Protein 7KIH (pdb70)

B-factor: mean 45.92, std 17.2, range [24.4, 145.59]

Foldseek 3Di:
DFFDKWKFLLADFVVPHDDDPVSRVVGTADPVNCVVPVCVLVRNSMWMQGRNDIFRSQLCVVQVVCCVVVVYGDDPVVSVVSCVVPTD

Organism: Mus musculus (NCBI:txid10090)

InterPro domains:
  IPR007651 Lipin, N-terminal [PF04571] (1-107)
  IPR013209 Lipin/Ned1/Smp2 (LNS2) [PF08235] (660-885)
  IPR026058 LIPIN family [PTHR12181] (1-914)
  IPR031315 LNS2/PITP [SM00775] (708-864)
  IPR031703 Lipin, middle domain [PF16876] (498-591)
  IPR036412 HAD-like superfamily [SSF56784] (700-848)

Secondary structure (DSSP, 8-state):
-PPPEEEES---TTTT----HHHHHHTBPPHHHHHH-GGGGG-TT-EEEETTEEE-HHHHHHHHHHHHHHSSPPPHHHHHHHHHHH--

Nearest PDB structures (foldseek):
  7kih-assembly1_A  TM=1.011E+00  e=3.447E-19  Mus musculus
  7kiq-assembly3_E  TM=9.642E-01  e=9.552E-12  Mus musculus
  7kiq-assembly4_G  TM=9.713E-01  e=1.535E-11  Mus musculus
  7kiq-assembly5_I  TM=9.596E-01  e=5.948E-11  Mus musculus
  7kiq-assembly2_C  TM=9.221E-01  e=5.195E-11  Mus musculus

GO terms:
  GO:0005634 nucleus (C, IDA)
  GO:0005737 cytoplasm (C, IDA)
  GO:0005783 endoplasmic reticulum (C, IDA)
  GO:0031965 nuclear membrane (C, EXP)
  GO:0005634 nucleus (C, EXP)
  GO:0005737 cytoplasm (C, EXP)
  GO:0005741 mitochondrial outer membrane (C, EXP)
  GO:0005515 protein binding (F, IPI)
  GO:0061629 RNA polymerase II-specific DNA-binding transcription factor binding (F, IDA)
  GO:0008195 phosphatidate phosphatase activity (F, IDA)
  GO:0005789 endoplasmic reticulum membrane (C, IDA)
  GO:0042826 histone deacetylase binding (F, IDA)
  GO:0005667 transcription regulator complex (C, IDA)
  GO:0008195 phosphatidate phosphatase activity (F, IGI)
  GO:0045944 positive regulation of transcription by RNA polymerase II (P, IGI)
  GO:0000122 negative regulation of transcription by RNA polymerase II (P, IGI)
  GO:0008195 phosphatidate phosphatase activity (F, IMP)
  GO:0045598 regulation of fat cell differentiation (P, IMP)
  GO:0019432 triglyceride biosynthetic process (P, IMP)
  GO:0031529 ruffle organization (P, IMP)

Solvent-accessible surface area: 6115 Å² total; per-residue (Å²): 187,65,44,84,79,44,42,0,33,20,6,5,24,85,112,125,147,169,35,81,155,111,39,12,127,147,86,48,18,57,197,118,62,68,61,110,74,79,61,11,58,112,50,125,78,6,1,6,54,18,22,136,106,43,11,28,81,66,0,0,28,37,8,71,125,6,8,135,63,137,119,137,77,49,83,163,74,51,19,72,56,28,46,181,110,90,45,68

Structure (mmCIF, N/CA/C/O backbone):
data_7KIH
#
_entry.id   7KIH
#
_cell.length_a   44.139
_cell.length_b   59.319
_cell.length_c   67.442
_cell.angle_alpha   90.000
_cell.angle_beta   90.000
_cell.angle_gamma   90.000
#
_symmetry.space_group_name_H-M   'C 2 2 21'
#
loop_
_entity.id
_entity.type
_entity.pdbx_description
1 polymer 'Isoform 2 of Phosphatidate phosphatase LPIN1'
2 water water
#
loop_
_atom_site.group_PDB
_atom_site.id
_atom_site.type_symbol
_atom_site.label_atom_id
_atom_site.label_alt_id
_atom_site.label_comp_id
_atom_site.label_asym_id
_atom_site.label_entity_id
_atom_site.label_seq_id
_atom_site.pdbx_PDB_ins_code
_atom_site.Cartn_x
_atom_site.Cartn_y
_atom_site.Cartn_z
_atom_site.occupancy
_atom_site.B_iso_or_equiv
_atom_site.auth_seq_id
_atom_site.auth_comp_id
_atom_site.auth_asym_id
_atom_site.auth_atom_id
_atom_site.pdbx_PDB_model_num
ATOM 1 N N . ASP A 1 4 ? 18.261 35.545 33.105 1.00 77.66 461 ASP A N 1
ATOM 2 C CA . ASP A 1 4 ? 18.497 36.760 33.877 1.00 107.93 461 ASP A CA 1
ATOM 3 C C . ASP A 1 4 ? 19.979 37.129 33.911 1.00 92.67 461 ASP A C 1
ATOM 4 O O . ASP A 1 4 ? 20.327 38.299 34.072 1.00 59.51 461 ASP A O 1
ATOM 13 N N . LEU A 1 5 ? 20.850 36.133 33.756 1.00 98.13 462 LEU A N 1
ATOM 14 C CA 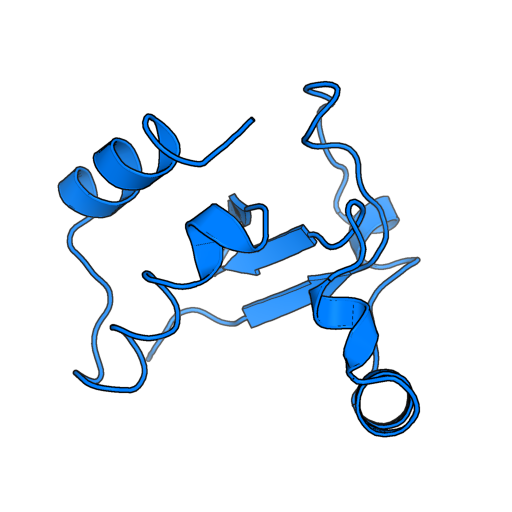. LEU A 1 5 ? 22.280 36.383 33.748 1.00 77.74 462 LEU A CA 1
ATOM 15 C C . LEU A 1 5 ? 22.690 37.041 32.433 1.00 89.91 462 LEU A C 1
ATOM 16 O O . LEU A 1 5 ? 22.007 36.897 31.416 1.00 100.00 462 LEU A O 1
ATOM 32 N N . PRO A 1 6 ? 23.807 37.768 32.423 1.00 80.68 463 PRO A N 1
ATOM 33 C CA . PRO A 1 6 ? 24.294 38.329 31.157 1.00 80.38 463 PRO A CA 1
ATOM 34 C C . PRO A 1 6 ? 24.713 37.220 30.206 1.00 73.61 463 PRO A C 1
ATOM 35 O O . PRO A 1 6 ? 25.234 36.182 30.622 1.00 73.49 463 PRO A O 1
ATOM 46 N N . SER A 1 7 ? 24.470 37.443 28.917 1.00 67.56 464 SER A N 1
ATOM 47 C CA . SER A 1 7 ? 24.810 36.450 27.910 1.00 62.15 464 SER A CA 1
ATOM 48 C C . SER A 1 7 ? 26.321 36.375 27.721 1.00 56.09 464 SER A C 1
ATOM 49 O O . SER A 1 7 ? 27.043 37.360 27.898 1.00 55.77 464 SER A O 1
ATOM 57 N N . ILE A 1 8 ? 26.800 35.184 27.365 1.00 50.24 465 ILE A N 1
ATOM 58 C CA . ILE A 1 8 ? 28.213 34.956 27.092 1.00 44.40 465 ILE A CA 1
ATOM 59 C C . ILE A 1 8 ? 28.366 34.475 25.656 1.00 39.34 465 ILE A C 1
ATOM 60 O O . ILE A 1 8 ? 27.562 33.673 25.166 1.00 40.29 465 ILE A O 1
ATOM 76 N N . ALA A 1 9 ? 29.401 34.974 24.985 1.00 35.10 466 ALA A N 1
ATOM 77 C CA . ALA A 1 9 ? 29.799 34.506 23.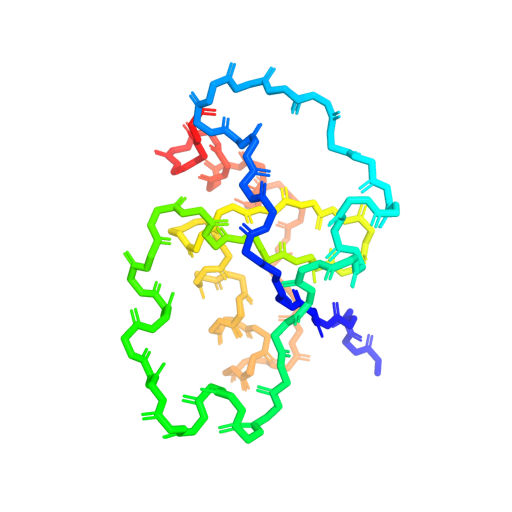666 1.00 33.44 466 ALA A CA 1
ATOM 78 C C . ALA A 1 9 ? 31.318 34.556 23.593 1.00 32.21 466 ALA A C 1
ATOM 79 O O . ALA A 1 9 ? 31.958 35.340 24.299 1.00 32.25 466 ALA A O 1
ATOM 86 N N . ILE A 1 10 ? 31.894 33.704 22.747 1.00 31.44 467 ILE A N 1
ATOM 87 C CA . ILE A 1 10 ? 33.342 33.626 22.615 1.00 30.54 467 ILE A CA 1
ATOM 88 C C . ILE A 1 10 ? 33.741 33.754 21.153 1.00 29.81 467 ILE A C 1
ATOM 89 O O . ILE A 1 10 ? 33.016 33.335 20.245 1.00 30.22 467 ILE A O 1
ATOM 105 N N . SER A 1 11 ? 34.920 34.331 20.937 1.00 29.99 468 SER A N 1
ATOM 106 C CA . SER A 1 11 ? 35.431 34.583 19.599 1.00 28.13 468 SER A CA 1
ATOM 107 C C . SER A 1 11 ? 36.948 34.493 19.641 1.00 30.56 468 SER A C 1
ATOM 108 O O . SER A 1 11 ? 37.571 34.673 20.690 1.00 31.33 468 SER A O 1
ATOM 116 N N . LEU A 1 12 ? 37.539 34.214 18.480 1.00 30.06 469 LEU A N 1
ATOM 117 C CA . LEU A 1 12 ? 38.987 34.189 18.328 1.00 30.82 469 LEU A CA 1
ATOM 118 C C . LEU A 1 12 ? 39.510 35.435 17.617 1.00 31.01 469 LEU A C 1
ATOM 119 O O . LEU A 1 12 ? 40.626 35.421 17.089 1.00 31.01 469 LEU A O 1
ATOM 135 N N . CYS A 1 13 ? 38.729 36.519 17.621 1.00 31.58 470 CYS A N 1
ATOM 136 C CA . CYS A 1 13 ? 39.113 37.744 16.931 1.00 32.70 470 CYS A CA 1
ATOM 137 C C . CYS A 1 13 ? 40.333 38.416 17.549 1.00 35.51 470 CYS A C 1
ATOM 138 O O . CYS A 1 13 ? 41.014 39.181 16.861 1.00 37.87 470 CYS A O 1
ATOM 146 N N . GLY A 1 14 ? 40.622 38.163 18.820 1.00 35.08 471 GLY A N 1
ATOM 147 C CA . GLY A 1 14 ? 41.736 38.840 19.453 1.00 37.89 471 GLY A CA 1
ATOM 148 C C . GLY A 1 14 ? 41.512 40.346 19.541 1.00 40.01 471 GLY A C 1
ATOM 149 O O . GLY A 1 14 ? 40.414 40.864 19.355 1.00 39.60 471 GLY A O 1
ATOM 153 N N . GLY A 1 15 ? 42.606 41.045 19.847 1.00 43.38 472 GLY A N 1
ATOM 154 C CA . GLY A 1 15 ? 42.612 42.495 19.871 1.00 45.66 472 GLY A CA 1
ATOM 155 C C . GLY A 1 15 ? 42.716 43.126 21.242 1.00 48.82 472 GLY A C 1
ATOM 156 O O . GLY A 1 15 ? 42.698 44.360 21.333 1.00 48.97 472 GLY A O 1
ATOM 160 N N . LEU A 1 16 ? 42.841 42.338 22.309 1.00 54.18 473 LEU A N 1
ATOM 161 C CA . LEU A 1 16 ? 42.924 42.902 23.650 1.00 59.91 473 LEU A CA 1
ATOM 162 C C . LEU A 1 16 ? 44.361 43.129 24.112 1.0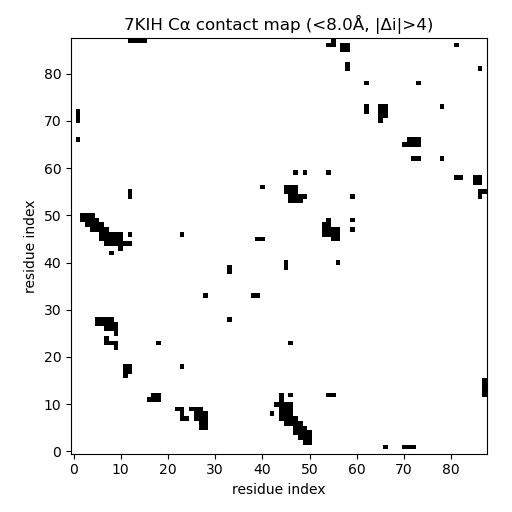0 69.82 473 LEU A C 1
ATOM 163 O O . LEU A 1 16 ? 44.662 44.184 24.681 1.00 69.10 473 LEU A O 1
ATOM 179 N N . SER A 1 17 ? 45.260 42.167 23.885 1.00 82.10 474 SER A N 1
ATOM 180 C CA . SER A 1 17 ? 46.616 42.288 24.414 1.00 39.05 474 SER A CA 1
ATOM 181 C C . SER A 1 17 ? 47.364 43.462 23.794 1.00 92.54 474 SER A C 1
ATOM 182 O O . SER A 1 17 ? 48.251 44.038 24.436 1.00 50.26 474 SER A O 1
ATOM 190 N N . ASP A 1 18 ? 47.034 43.823 22.556 1.00 60.50 475 ASP A N 1
ATOM 191 C CA . ASP A 1 18 ? 47.592 45.008 21.919 1.00 75.03 475 ASP A CA 1
ATOM 192 C C . ASP A 1 18 ? 46.779 46.264 22.196 1.00 69.01 475 ASP A C 1
ATOM 193 O O . ASP A 1 18 ? 47.177 47.350 21.764 1.00 62.59 475 ASP A O 1
ATOM 202 N N . HIS A 1 19 ? 45.642 46.137 22.883 1.00 45.54 476 HIS A N 1
ATOM 203 C CA . HIS A 1 19 ? 44.845 47.285 23.314 1.00 46.17 476 HIS A CA 1
ATOM 204 C C . HIS A 1 19 ? 44.129 47.958 22.146 1.00 87.26 476 HIS A C 1
ATOM 205 O O . HIS A 1 19 ? 44.113 49.185 22.030 1.00 48.72 476 HIS A O 1
ATOM 219 N N A ARG A 1 20 ? 43.568 47.150 21.249 0.44 60.92 477 ARG A N 1
ATOM 220 N N B ARG A 1 20 ? 43.487 47.155 21.316 0.56 61.04 477 ARG A N 1
ATOM 221 C CA A ARG A 1 20 ? 42.808 47.648 20.112 0.44 96.66 477 ARG A CA 1
ATOM 222 C CA B ARG A 1 20 ? 42.767 47.695 20.178 0.56 96.66 477 ARG A CA 1
ATOM 223 C C A ARG A 1 20 ? 41.325 47.766 20.482 0.44 101.25 477 ARG A C 1
ATOM 224 C C B ARG A 1 20 ? 41.268 47.668 20.419 0.56 101.58 477 ARG A C 1
ATOM 225 O O A ARG A 1 20 ? 40.865 47.229 21.490 0.44 68.19 477 ARG A O 1
ATOM 226 O O B ARG A 1 20 ? 40.751 46.937 21.271 0.56 71.50 477 ARG A O 1
ATOM 267 N N . GLU A 1 21 ? 40.587 48.519 19.667 1.00 103.69 478 GLU A N 1
ATOM 268 C CA . GLU A 1 21 ? 39.162 48.760 19.867 1.00 69.95 478 GLU A CA 1
ATOM 269 C C . GLU A 1 21 ? 38.393 47.761 19.019 1.00 61.57 478 GLU A C 1
ATOM 270 O O . GLU A 1 21 ? 38.417 47.830 17.788 1.00 55.65 478 GLU A O 1
ATOM 282 N N . ILE A 1 22 ? 37.724 46.831 19.682 1.00 53.00 479 ILE A N 1
ATOM 283 C CA . ILE A 1 22 ? 37.204 45.631 19.040 1.00 45.85 479 ILE A CA 1
ATOM 284 C C . ILE A 1 22 ? 35.845 45.937 18.431 1.00 42.96 479 ILE A C 1
ATOM 285 O O . ILE A 1 22 ? 34.993 46.563 19.072 1.00 43.76 479 ILE A O 1
ATOM 301 N N . THR A 1 23 ? 35.642 45.499 17.190 1.00 39.51 480 THR A N 1
ATOM 302 C CA . THR A 1 23 ? 34.399 45.740 16.474 1.00 37.76 480 THR A CA 1
ATOM 303 C C . THR A 1 23 ? 33.467 44.543 16.609 1.00 35.00 480 THR A C 1
ATOM 304 O O . THR A 1 23 ? 33.905 43.391 16.683 1.00 36.02 480 THR A O 1
ATOM 315 N N . LYS A 1 24 ? 32.164 44.835 16.652 1.00 33.75 481 LYS A N 1
ATOM 316 C CA . LYS A 1 24 ? 31.165 43.777 16.718 1.00 31.54 481 LYS A CA 1
ATOM 317 C C . LYS A 1 24 ? 31.343 42.775 15.586 1.00 33.56 481 LYS A C 1
ATOM 318 O O . LYS A 1 24 ? 31.263 41.559 15.799 1.00 35.15 481 LYS A O 1
ATOM 337 N N . ASP A 1 25 ? 31.567 43.267 14.366 1.00 34.30 482 ASP A N 1
ATOM 338 C CA . ASP A 1 25 ? 31.615 42.375 13.213 1.00 34.07 482 ASP A CA 1
ATOM 339 C C . ASP A 1 25 ? 32.867 41.508 13.223 1.00 34.83 482 ASP A C 1
ATOM 340 O O . ASP A 1 25 ? 32.822 40.356 12.780 1.00 36.68 482 ASP A O 1
ATOM 349 N N . ALA A 1 26 ? 33.987 42.038 13.721 1.00 35.80 483 ALA A N 1
ATOM 350 C CA . ALA A 1 26 ? 35.184 41.218 13.877 1.00 36.28 483 ALA A CA 1
ATOM 351 C C . ALA A 1 26 ? 34.950 40.110 14.894 1.00 35.21 483 ALA A C 1
ATOM 352 O O . ALA A 1 26 ? 35.347 38.959 14.676 1.00 35.30 483 ALA A O 1
ATOM 359 N N . PHE A 1 27 ? 34.312 40.439 16.017 1.00 34.45 484 PHE A N 1
ATOM 360 C CA . PHE A 1 27 ? 33.993 39.419 17.008 1.00 32.28 484 PHE A CA 1
ATOM 361 C C . PHE A 1 27 ? 33.110 38.336 16.401 1.00 33.01 484 PHE A C 1
ATOM 362 O O . PHE A 1 27 ? 33.385 37.139 16.538 1.00 32.47 484 PHE A O 1
ATOM 379 N N . LEU A 1 28 ? 32.047 38.748 15.710 1.00 32.14 485 LEU A N 1
ATOM 380 C CA . LEU A 1 28 ? 31.098 37.794 15.145 1.00 33.63 485 LEU A CA 1
ATOM 381 C C . LEU A 1 28 ? 31.743 36.934 14.066 1.00 33.68 485 LEU A C 1
ATOM 382 O O . LEU A 1 28 ? 31.439 35.739 13.952 1.00 34.53 485 LEU A O 1
ATOM 398 N N . GLU A 1 29 ? 32.648 37.515 13.272 1.00 33.32 486 GLU A N 1
ATOM 399 C CA A GLU A 1 29 ? 33.251 36.783 12.164 0.47 33.97 486 GLU A CA 1
ATOM 400 C CA B GLU A 1 29 ? 33.248 36.779 12.161 0.53 34.21 486 GLU A CA 1
ATOM 401 C C . GLU A 1 29 ? 34.051 35.579 12.647 1.00 33.64 486 GLU A C 1
ATOM 402 O O . GLU A 1 29 ? 34.120 34.560 11.950 1.00 33.81 486 GLU A O 1
ATOM 424 N N . GLN A 1 30 ? 34.663 35.672 13.829 1.00 31.76 487 GLN A N 1
ATOM 425 C CA . GLN A 1 30 ? 35.473 34.586 14.373 1.00 30.47 487 GLN A CA 1
ATOM 426 C C . GLN A 1 30 ? 34.828 33.939 15.593 1.00 30.46 487 GLN A C 1
ATOM 427 O O . GLN A 1 30 ? 35.526 33.334 16.416 1.00 32.22 487 GLN A O 1
ATOM 441 N N . ALA A 1 31 ? 33.509 34.044 15.718 1.00 30.42 488 ALA A N 1
ATOM 442 C CA . ALA A 1 31 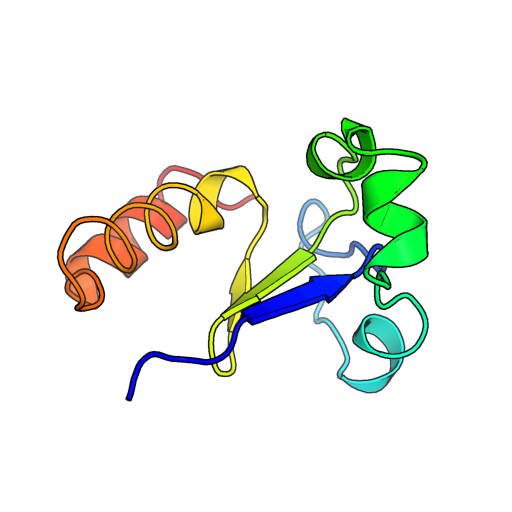? 32.810 33.403 16.821 1.00 32.12 488 ALA A CA 1
ATOM 443 C C . ALA A 1 31 ? 33.072 31.900 16.827 1.00 31.11 488 ALA A C 1
ATOM 444 O O . ALA A 1 31 ? 33.191 31.263 15.776 1.00 31.64 488 ALA A O 1
ATOM 451 N N . VAL A 1 32 ? 33.150 31.334 18.024 1.00 29.92 489 VAL A N 1
ATOM 452 C CA . VAL A 1 32 ? 33.439 29.919 18.217 1.00 31.46 489 VAL A CA 1
ATOM 453 C C . VAL A 1 32 ? 32.123 29.183 18.426 1.00 32.38 489 VAL A C 1
ATOM 454 O O . VAL A 1 32 ? 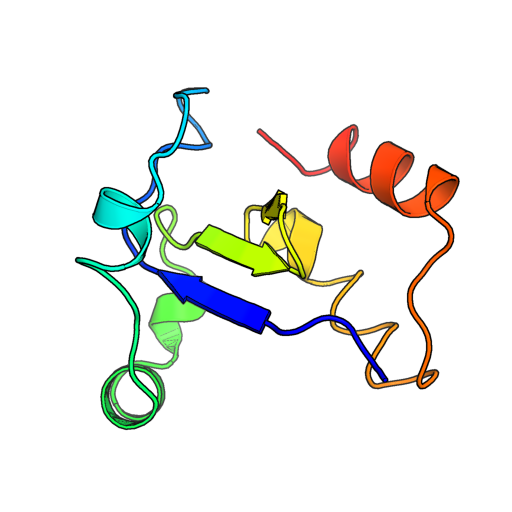31.302 29.588 19.259 1.00 34.06 489 VAL A O 1
ATOM 467 N N . SER A 1 33 ? 31.921 28.107 17.672 1.00 31.26 490 SER A N 1
ATOM 468 C CA . SER A 1 33 ? 30.719 27.298 17.794 1.00 31.12 490 SER A CA 1
ATOM 469 C C . SER A 1 33 ? 30.919 26.194 18.832 1.00 30.19 490 SER A C 1
ATOM 470 O O . SER A 1 33 ? 32.041 25.877 19.232 1.00 31.66 490 SER A O 1
ATOM 478 N N . TYR A 1 34 ? 29.799 25.613 19.268 1.00 32.35 491 TYR A N 1
ATOM 479 C CA . TYR A 1 34 ? 29.847 24.508 20.224 1.00 33.24 491 TYR A 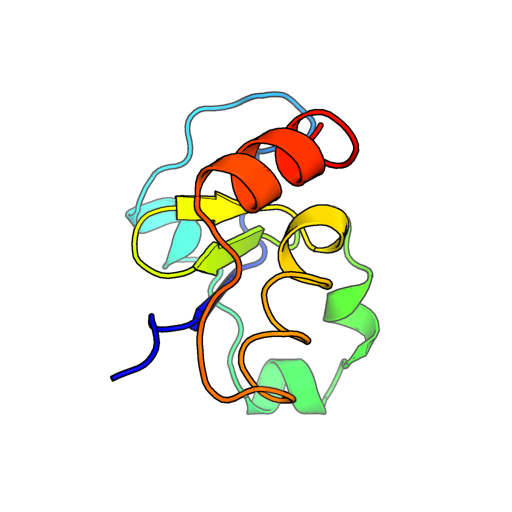CA 1
ATOM 480 C C . TYR A 1 34 ? 30.637 23.333 19.659 1.00 32.47 491 TYR A C 1
ATOM 481 O O . TYR A 1 34 ? 31.502 22.767 20.338 1.00 33.00 491 TYR A O 1
ATOM 499 N N . GLN A 1 35 ? 30.365 22.960 18.407 1.00 32.69 492 GLN A N 1
ATOM 500 C CA . GLN A 1 35 ? 31.104 21.868 17.782 1.00 32.41 492 GLN A CA 1
ATOM 501 C C . GLN A 1 35 ? 32.586 22.200 17.671 1.00 30.32 492 GLN A C 1
ATOM 502 O O . GLN A 1 35 ? 33.444 21.339 17.898 1.00 30.77 492 GLN A O 1
ATOM 516 N N . GLN A 1 36 ? 32.904 23.446 17.311 1.00 29.94 493 GLN A N 1
ATOM 517 C CA . GLN A 1 36 ? 34.295 23.875 17.223 1.00 29.75 493 GLN A CA 1
ATOM 518 C C . GLN A 1 36 ? 34.986 23.769 18.575 1.00 29.66 493 GLN A C 1
ATOM 519 O O . GLN A 1 36 ? 36.121 23.288 18.667 1.00 29.13 493 GLN A O 1
ATOM 533 N N . PHE A 1 37 ? 34.311 24.205 19.639 1.00 27.70 494 PHE A N 1
ATOM 534 C CA . PHE A 1 37 ? 34.911 24.171 20.968 1.00 29.19 494 PHE A CA 1
ATOM 535 C C . PHE A 1 37 ? 35.039 22.742 21.478 1.00 30.05 494 PHE A C 1
ATOM 536 O O . PHE A 1 37 ? 36.050 22.386 22.094 1.00 30.59 494 PHE A O 1
ATOM 553 N N . ALA A 1 38 ? 34.029 21.905 21.223 1.00 31.22 495 ALA A N 1
ATOM 554 C CA . ALA A 1 38 ? 34.090 20.517 21.667 1.00 31.90 495 ALA A CA 1
ATOM 555 C C . ALA A 1 38 ? 35.225 19.768 20.981 1.00 31.42 495 ALA A C 1
ATOM 556 O O . ALA A 1 38 ? 35.888 18.927 21.600 1.00 31.96 495 ALA A O 1
ATOM 563 N N . ASP A 1 39 ? 35.464 20.057 19.699 1.00 31.12 496 ASP A N 1
ATOM 564 C CA . ASP A 1 39 ? 36.530 19.385 18.966 1.00 32.68 496 ASP A CA 1
ATOM 565 C C . ASP A 1 39 ? 37.915 19.867 19.378 1.00 34.04 496 ASP A C 1
ATOM 566 O O . ASP A 1 39 ? 38.887 19.123 19.213 1.00 36.66 496 ASP A O 1
ATOM 575 N N . ASN A 1 40 ? 38.028 21.083 19.911 1.00 32.27 497 ASN A N 1
ATOM 576 C CA . ASN A 1 40 ? 39.310 21.626 20.364 1.00 31.51 497 ASN A CA 1
ATOM 577 C C . ASN A 1 40 ? 39.078 22.485 21.596 1.00 30.09 497 ASN A C 1
ATOM 578 O O . ASN A 1 40 ? 39.061 23.721 21.523 1.00 30.61 497 ASN A O 1
ATOM 589 N N . PRO A 1 41 ? 38.887 21.859 22.761 1.00 28.43 498 PRO A N 1
ATOM 590 C CA . PRO A 1 41 ? 38.738 22.642 24.000 1.00 28.14 498 PRO A CA 1
ATOM 591 C C . PRO A 1 41 ? 39.951 23.496 24.336 1.00 29.38 498 PRO A C 1
ATOM 592 O O . PRO A 1 41 ? 39.829 24.426 25.143 1.00 29.99 498 PRO A O 1
ATOM 603 N N . ALA A 1 42 ? 41.120 23.205 23.758 1.00 30.98 499 ALA A N 1
ATOM 604 C CA . ALA A 1 42 ? 42.296 24.038 23.984 1.00 31.05 499 ALA A CA 1
ATOM 605 C C . ALA A 1 42 ? 42.116 25.448 23.441 1.00 30.12 499 ALA A C 1
ATOM 606 O O . ALA A 1 42 ? 42.956 26.313 23.716 1.00 30.26 499 ALA A O 1
ATOM 613 N N . ILE A 1 43 ? 41.053 25.697 22.670 1.00 28.71 500 ILE A N 1
ATOM 614 C CA . ILE A 1 43 ? 40.699 27.062 22.291 1.00 29.46 500 ILE A CA 1
ATOM 615 C C . ILE A 1 43 ? 40.678 27.967 23.511 1.00 29.64 500 ILE A C 1
ATOM 616 O O . ILE A 1 43 ? 40.985 29.162 23.415 1.00 30.82 500 ILE A O 1
ATOM 632 N N . ILE A 1 44 ? 40.318 27.424 24.677 1.00 27.68 501 ILE A N 1
ATOM 633 C CA . ILE A 1 44 ? 40.229 28.247 25.876 1.00 27.19 501 ILE A CA 1
ATOM 634 C C . ILE A 1 44 ? 41.584 28.825 26.256 1.00 29.09 501 ILE A C 1
ATOM 635 O O . ILE A 1 44 ? 41.648 29.836 26.962 1.00 29.94 501 ILE A O 1
ATOM 651 N N . ASP A 1 45 ? 42.673 28.212 25.797 1.00 30.95 502 ASP A N 1
ATOM 652 C CA . ASP A 1 45 ? 44.018 28.702 26.063 1.00 31.69 502 ASP A CA 1
ATOM 653 C C . ASP A 1 45 ? 44.561 29.585 24.944 1.00 31.87 502 ASP A C 1
ATOM 654 O O . ASP A 1 45 ? 45.687 30.082 25.056 1.00 33.26 502 ASP A O 1
ATOM 663 N N . ASP A 1 46 ? 43.802 29.792 23.879 1.00 30.40 503 ASP A N 1
ATOM 664 C CA . ASP A 1 46 ? 44.289 30.599 22.765 1.00 30.58 503 ASP A CA 1
ATOM 665 C C . ASP A 1 46 ? 44.399 32.055 23.204 1.00 30.52 503 ASP A C 1
ATOM 666 O O . ASP A 1 46 ? 43.418 32.623 23.698 1.00 32.41 503 ASP A O 1
ATOM 675 N N . PRO A 1 47 ? 45.564 32.695 23.047 1.00 32.82 504 PRO A N 1
ATOM 676 C CA . PRO A 1 47 ? 45.680 34.102 23.469 1.00 34.29 504 PRO A CA 1
ATOM 677 C C . PRO A 1 47 ? 44.706 35.039 22.773 1.00 34.63 504 PRO A C 1
ATOM 678 O O . PRO A 1 47 ? 44.451 36.135 23.287 1.00 36.12 504 PRO A O 1
ATOM 689 N N . ASN A 1 48 ? 44.161 34.653 21.623 1.00 32.58 505 ASN A N 1
ATOM 690 C CA . ASN A 1 48 ? 43.232 35.500 20.887 1.00 32.54 505 ASN A CA 1
ATOM 691 C C . ASN A 1 48 ? 41.784 35.292 21.307 1.00 31.86 505 ASN A C 1
ATOM 692 O O . ASN A 1 48 ? 40.889 35.912 20.723 1.00 32.94 505 ASN A O 1
ATOM 703 N N . LEU A 1 49 ? 41.528 34.458 22.311 1.00 31.33 506 LEU A N 1
ATOM 704 C CA . LEU A 1 49 ? 40.161 34.240 22.756 1.00 30.54 506 LEU A CA 1
ATOM 705 C C . LEU A 1 49 ? 39.634 35.497 23.433 1.00 30.49 506 LEU A C 1
ATOM 706 O O . LEU A 1 49 ? 40.261 36.029 24.356 1.00 31.40 506 LEU A O 1
ATOM 722 N N . VAL A 1 50 ? 38.482 35.970 22.970 1.00 30.29 507 VAL A N 1
ATOM 723 C CA . VAL A 1 50 ? 37.783 37.095 23.576 1.00 30.36 507 VAL A CA 1
ATOM 724 C C . VAL A 1 50 ? 36.437 36.589 24.073 1.00 30.52 507 VAL A C 1
ATOM 725 O O . VAL A 1 50 ? 35.722 35.888 23.346 1.00 30.85 507 VAL A O 1
ATOM 738 N N . VAL A 1 51 ? 36.108 36.921 25.316 1.00 29.20 508 VAL A N 1
ATOM 739 C CA . VAL A 1 51 ? 34.850 36.523 25.932 1.00 27.90 508 VAL A CA 1
ATOM 740 C C . VAL A 1 51 ? 33.983 37.767 26.041 1.00 29.36 508 VAL A C 1
ATOM 741 O O . VAL A 1 51 ? 34.358 38.735 26.713 1.00 31.30 508 VAL A O 1
ATOM 754 N N . LYS A 1 52 ? 32.834 37.747 25.377 1.00 30.04 509 LYS A N 1
ATOM 755 C CA . LYS A 1 52 ? 31.873 38.834 25.482 1.00 30.38 509 LYS A CA 1
ATOM 756 C C . LYS A 1 52 ? 30.885 38.498 26.592 1.00 32.90 509 LYS A C 1
ATOM 757 O O . LYS A 1 52 ? 30.139 37.519 26.489 1.00 34.90 509 LYS A O 1
ATOM 776 N N . VAL A 1 53 ? 30.891 39.293 27.655 1.00 34.51 510 VAL A N 1
ATOM 777 C CA . VAL A 1 53 ? 29.941 39.148 28.752 1.00 36.24 510 VAL A CA 1
ATOM 778 C C . VAL A 1 53 ? 29.007 40.346 28.701 1.00 38.48 510 VAL A C 1
ATOM 779 O O . VAL A 1 53 ? 29.441 41.488 28.896 1.00 38.57 510 VAL A O 1
ATOM 792 N N . GLY A 1 54 ? 27.730 40.090 28.440 1.00 42.36 511 GLY A N 1
ATOM 793 C CA . GLY A 1 54 ? 26.806 41.171 28.172 1.00 46.12 511 GLY A CA 1
ATOM 794 C C . GLY A 1 54 ? 27.284 41.988 26.991 1.00 49.48 511 GLY A C 1
ATOM 795 O O . GLY A 1 54 ? 27.325 41.487 25.864 1.00 51.13 511 GLY A O 1
ATOM 799 N N . ASN A 1 55 ? 27.677 43.236 27.240 1.00 50.87 512 ASN A N 1
ATOM 800 C CA . ASN A 1 55 ? 28.142 44.137 26.194 1.00 51.89 512 ASN A CA 1
ATOM 801 C C . ASN A 1 55 ? 29.626 44.468 26.311 1.00 47.99 512 ASN A C 1
ATOM 802 O O . ASN A 1 55 ? 30.092 45.411 25.662 1.00 49.70 512 ASN A O 1
ATOM 813 N N . LYS A 1 5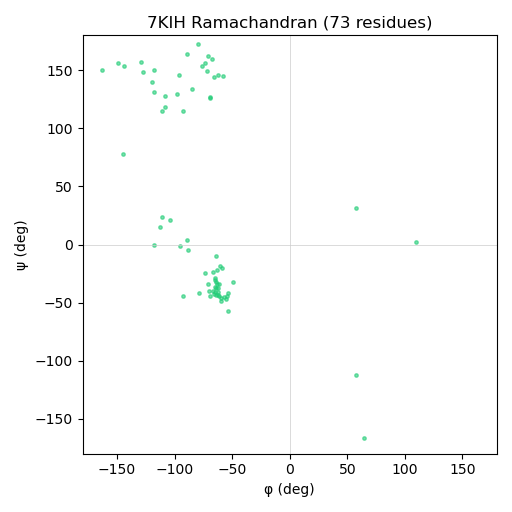6 ? 30.380 43.712 27.105 1.00 41.46 513 LYS A N 1
ATOM 814 C CA . LYS A 1 56 ? 31.786 43.994 27.350 1.00 39.19 513 LYS A CA 1
ATOM 815 C C . LYS A 1 56 ? 32.655 42.847 26.856 1.00 36.50 513 LYS A C 1
ATOM 816 O O . LYS A 1 56 ? 32.234 41.688 26.848 1.00 38.39 513 LYS A O 1
ATOM 835 N N . TYR A 1 57 ? 33.878 43.185 26.453 1.00 33.96 514 TYR A N 1
ATOM 836 C CA . TYR A 1 57 ? 34.842 42.222 25.939 1.00 32.46 514 TYR A CA 1
ATOM 837 C C . TYR A 1 57 ? 35.942 42.020 26.972 1.00 32.27 514 TYR A C 1
ATOM 838 O O . TYR A 1 57 ? 36.545 42.993 27.436 1.00 35.77 514 TYR A O 1
ATOM 856 N N . TYR A 1 58 ? 36.204 40.762 27.321 1.00 30.83 515 TYR A N 1
ATOM 857 C CA . TYR A 1 58 ? 37.244 40.420 28.276 1.00 29.46 515 TYR A CA 1
ATOM 858 C C . TYR A 1 58 ? 38.138 39.340 27.684 1.00 29.37 515 TYR A C 1
ATOM 859 O O . TYR A 1 58 ? 37.736 38.602 26.781 1.00 30.28 515 TYR A O 1
ATOM 877 N N . ASN A 1 59 ? 39.362 39.251 28.199 1.00 28.18 516 ASN A N 1
ATOM 878 C CA . ASN A 1 59 ? 40.165 38.064 27.953 1.00 28.95 516 ASN A CA 1
ATOM 879 C C . ASN A 1 59 ? 39.719 36.953 28.900 1.00 27.23 516 ASN A C 1
ATOM 880 O O . ASN A 1 59 ? 38.901 37.161 29.801 1.00 27.83 516 ASN A O 1
ATOM 891 N N . TRP A 1 60 ? 40.258 35.752 28.689 1.00 25.22 517 TRP A N 1
ATOM 892 C CA . TRP A 1 60 ? 39.812 34.620 29.491 1.00 25.23 517 TRP A CA 1
ATOM 893 C C . TRP A 1 60 ? 40.176 34.799 30.960 1.00 26.12 517 TRP A C 1
ATOM 894 O O . TRP A 1 60 ? 39.376 34.478 31.847 1.00 24.40 517 TRP A O 1
ATOM 915 N N . THR A 1 61 ? 41.382 35.300 31.238 1.00 28.33 518 THR A N 1
ATOM 916 C CA . THR A 1 61 ? 41.836 35.399 32.622 1.00 30.27 518 THR A CA 1
ATOM 917 C C . THR A 1 61 ? 40.934 36.316 33.437 1.00 28.98 518 THR A C 1
ATOM 918 O O . THR A 1 61 ? 40.712 36.066 34.627 1.00 28.34 518 THR A O 1
ATOM 929 N N . THR A 1 62 ? 40.395 37.367 32.815 1.00 28.53 519 THR A N 1
ATOM 930 C CA . THR A 1 62 ? 39.444 38.240 33.495 1.00 28.91 519 THR A CA 1
ATOM 931 C C . THR A 1 62 ? 38.050 37.623 33.530 1.00 26.72 519 THR A C 1
ATOM 932 O O . THR A 1 62 ? 37.372 37.679 34.562 1.00 25.86 519 THR A O 1
ATOM 943 N N . ALA A 1 63 ? 37.612 37.020 32.422 1.00 24.72 520 ALA A N 1
ATOM 944 C CA . ALA A 1 63 ? 36.270 36.453 32.367 1.00 25.55 520 ALA A CA 1
ATOM 945 C C . ALA A 1 63 ? 36.094 35.294 33.340 1.00 25.64 520 ALA A C 1
ATOM 946 O O . ALA A 1 63 ? 34.983 35.065 33.830 1.00 27.13 520 ALA A O 1
ATOM 953 N N . ALA A 1 64 ? 37.163 34.551 33.625 1.00 25.58 521 ALA A N 1
ATOM 954 C CA . ALA A 1 64 ? 37.067 33.325 34.409 1.00 25.63 521 ALA A CA 1
ATOM 955 C C . ALA A 1 64 ? 36.358 33.529 35.746 1.00 25.06 521 ALA A C 1
ATOM 956 O O . ALA A 1 64 ? 35.361 32.844 36.012 1.00 25.29 521 ALA A O 1
ATOM 963 N N . PRO A 1 65 ? 36.826 34.432 36.616 1.00 25.01 522 PRO A N 1
ATOM 964 C CA . PRO A 1 65 ? 36.111 34.631 37.889 1.00 26.42 522 PRO A CA 1
ATOM 965 C C . PRO A 1 65 ? 34.700 35.168 37.720 1.00 26.40 522 PRO A C 1
ATOM 966 O O . PRO A 1 65 ? 33.827 34.844 38.533 1.00 26.33 522 PRO A O 1
ATOM 977 N N . LEU A 1 66 ? 34.447 35.984 36.694 1.00 26.69 523 LEU A N 1
ATOM 978 C CA . LEU A 1 66 ? 33.086 36.434 36.426 1.00 26.30 523 LEU A CA 1
ATOM 979 C C . LEU A 1 66 ? 32.180 35.248 36.104 1.00 28.36 523 LEU A C 1
ATOM 980 O O . LEU A 1 66 ? 31.079 35.127 36.647 1.00 28.79 523 LEU A O 1
ATOM 996 N N A LEU A 1 67 ? 32.639 34.382 35.194 0.44 29.12 524 LEU A N 1
ATOM 997 N N B LEU A 1 67 ? 32.636 34.351 35.231 0.56 28.66 524 LEU A N 1
ATOM 998 C CA A LEU A 1 67 ? 31.891 33.186 34.817 0.44 29.59 524 LEU A CA 1
ATOM 999 C CA B LEU A 1 67 ? 31.792 33.220 34.852 0.56 29.18 524 LEU A CA 1
ATOM 1000 C C A LEU A 1 67 ? 31.640 32.295 36.024 0.44 29.16 524 LEU A C 1
ATOM 1001 C C B LEU A 1 67 ? 31.636 32.229 36.001 0.56 28.66 524 LEU A C 1
ATOM 1002 O O A LEU A 1 67 ? 30.507 31.866 36.272 0.44 29.61 524 LEU A O 1
ATOM 1003 O O B LEU A 1 67 ? 30.556 31.654 36.184 0.56 28.42 524 LEU A O 1
ATOM 1034 N N . LEU A 1 68 ? 32.690 32.019 36.795 1.00 28.71 525 LEU A N 1
ATOM 1035 C CA . LEU A 1 68 ? 32.577 31.092 37.916 1.00 29.49 525 LEU A CA 1
ATOM 1036 C C . LEU A 1 68 ? 31.575 31.598 38.945 1.00 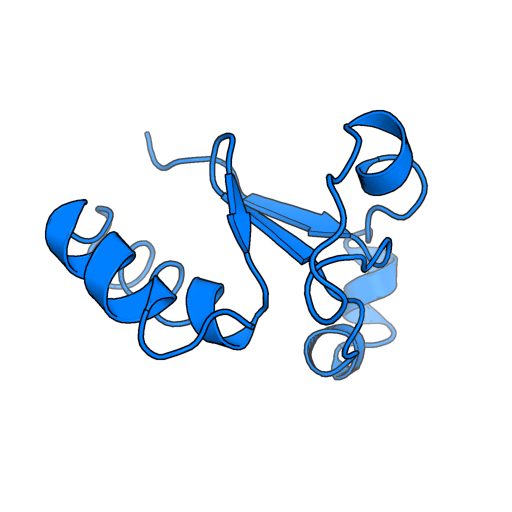30.40 525 LEU A C 1
ATOM 1037 O O . LEU A 1 68 ? 30.778 30.820 39.481 1.00 30.19 525 LEU A O 1
ATOM 1053 N N . ALA A 1 69 ? 31.597 32.901 39.232 1.00 30.51 526 ALA A N 1
ATOM 1054 C CA . ALA A 1 69 ? 30.662 33.456 40.205 1.00 31.78 526 ALA A CA 1
ATOM 1055 C C . ALA A 1 69 ? 29.229 33.374 39.697 1.00 33.00 526 ALA A C 1
ATOM 1056 O O . ALA A 1 69 ? 28.310 33.059 40.462 1.00 34.32 526 ALA A O 1
ATOM 1063 N N . MET A 1 70 ? 29.016 33.645 38.408 1.00 33.31 527 MET A N 1
ATOM 1064 C CA . MET A 1 70 ? 27.668 33.564 37.855 1.00 35.21 527 MET A CA 1
ATOM 1065 C C . MET A 1 70 ? 27.099 32.158 37.995 1.00 37.34 527 MET A C 1
ATOM 1066 O O . MET A 1 70 ? 25.944 31.987 38.404 1.00 40.56 527 MET A O 1
ATOM 1080 N N A GLN A 1 71 ? 27.882 31.127 37.691 0.51 37.08 528 GLN A N 1
ATOM 1081 N N B GLN A 1 71 ? 27.902 31.145 37.643 0.49 36.66 528 GLN A N 1
ATOM 1082 C CA A GLN A 1 71 ? 27.296 29.794 37.774 0.51 37.52 528 GLN A CA 1
ATOM 1083 C CA B GLN A 1 71 ? 27.479 29.751 37.731 0.49 36.56 528 GLN A CA 1
ATOM 1084 C C A GLN A 1 71 ? 27.316 29.223 39.189 0.51 36.89 528 GLN A C 1
ATOM 1085 C C B GLN A 1 71 ? 27.295 29.321 39.181 0.49 36.62 528 GLN A C 1
ATOM 1086 O O A GLN A 1 71 ? 26.421 28.446 39.542 0.51 37.33 528 GLN A O 1
ATOM 1087 O O B GLN A 1 71 ? 26.259 28.755 39.548 0.49 37.46 528 GLN A O 1
ATOM 1114 N N . ALA A 1 72 ? 28.293 29.596 40.022 1.00 36.16 529 ALA A N 1
ATOM 1115 C CA . ALA A 1 72 ? 28.300 29.072 41.384 1.00 34.76 529 ALA A CA 1
ATOM 1116 C C . ALA A 1 72 ? 27.276 29.772 42.267 1.00 35.76 529 ALA A C 1
ATOM 1117 O O . ALA A 1 72 ? 26.694 29.142 43.157 1.00 36.27 529 ALA A O 1
ATOM 1124 N N . PHE A 1 73 ? 27.040 31.063 42.039 1.00 36.91 530 PHE A N 1
ATOM 1125 C CA . PHE A 1 73 ? 26.189 31.866 42.905 1.00 37.97 530 PHE A CA 1
ATOM 1126 C C . PHE A 1 73 ? 24.958 32.412 42.201 1.00 41.64 530 PHE A C 1
ATOM 1127 O O . PHE A 1 73 ? 24.145 33.089 42.843 1.00 42.81 530 PHE A O 1
ATOM 1144 N N . GLN A 1 74 ? 24.788 32.129 40.910 1.00 44.31 531 GLN A N 1
ATOM 1145 C CA . GLN A 1 74 ? 23.600 32.538 40.164 1.00 47.57 531 GLN A CA 1
ATOM 1146 C C . GLN A 1 74 ? 23.389 34.049 40.206 1.00 47.02 531 GLN A C 1
ATOM 1147 O O . GLN A 1 74 ? 22.254 34.530 40.175 1.00 48.92 531 GLN A O 1
ATOM 1161 N N . LYS A 1 75 ? 24.482 34.808 40.275 1.00 45.12 532 LYS A N 1
ATOM 1162 C CA . LYS A 1 75 ? 24.425 36.261 40.172 1.00 42.94 532 LYS A CA 1
ATOM 1163 C C . LYS A 1 75 ? 25.823 36.774 39.873 1.00 41.05 532 LYS A C 1
ATOM 1164 O O . LYS A 1 75 ? 26.808 36.147 40.280 1.00 40.40 532 LYS A O 1
ATOM 1183 N N . PRO A 1 76 ? 25.948 37.894 39.163 1.00 39.41 533 PRO A N 1
ATOM 1184 C CA . PRO A 1 76 ? 27.282 38.411 38.840 1.00 37.80 533 PRO A CA 1
ATOM 1185 C C . PRO A 1 76 ? 27.976 38.977 40.068 1.00 35.95 533 PRO A C 1
ATOM 1186 O O . PRO A 1 76 ? 27.354 39.288 41.086 1.00 38.05 533 PRO A O 1
ATOM 1197 N N . LEU A 1 77 ? 29.294 39.116 39.950 1.00 35.98 534 LEU A N 1
ATOM 1198 C CA . LEU A 1 77 ? 30.065 39.825 40.952 1.00 35.04 534 LEU A CA 1
ATOM 1199 C C . LEU A 1 77 ? 29.700 41.307 40.923 1.00 37.81 534 LEU A C 1
ATOM 1200 O O . LEU A 1 77 ? 29.164 41.806 39.930 1.00 40.63 534 LEU A O 1
ATOM 1216 N N . PRO A 1 78 ? 29.979 42.034 42.005 1.00 38.24 535 PRO A N 1
ATOM 1217 C CA . PRO A 1 78 ? 29.716 43.477 42.001 1.00 38.97 535 PRO A CA 1
ATOM 1218 C C . PRO A 1 78 ? 30.557 44.177 40.944 1.00 36.48 535 PRO A C 1
ATOM 1219 O O . PRO A 1 78 ? 31.688 43.780 40.656 1.00 34.82 535 PRO A O 1
ATOM 1230 N N . LYS A 1 79 ? 29.984 45.232 40.355 1.00 38.18 536 LYS A N 1
ATOM 1231 C CA . LYS A 1 79 ? 30.701 45.989 39.334 1.00 39.60 536 LYS A CA 1
ATOM 1232 C C . LYS A 1 79 ? 32.068 46.439 39.835 1.00 37.08 536 LYS A C 1
ATOM 1233 O O . LYS A 1 79 ? 33.057 46.386 39.096 1.00 37.93 536 LYS A O 1
ATOM 1252 N N . ALA A 1 80 ? 32.143 46.894 41.088 1.00 37.42 537 ALA A N 1
ATOM 1253 C CA . ALA A 1 80 ? 33.421 47.347 41.626 1.00 37.82 537 ALA A CA 1
ATOM 1254 C C . ALA A 1 80 ? 34.427 46.208 41.693 1.00 37.10 537 ALA A C 1
ATOM 1255 O O . ALA A 1 80 ? 35.630 46.429 41.506 1.00 37.46 537 ALA A O 1
ATOM 1262 N N . THR A 1 81 ? 33.958 44.986 41.959 1.00 36.50 538 THR A N 1
ATOM 1263 C CA . THR A 1 81 ? 34.845 43.828 41.956 1.00 33.65 538 THR A CA 1
ATOM 1264 C C . THR A 1 81 ? 35.322 43.509 40.545 1.00 33.65 538 THR A C 1
ATOM 1265 O O . THR A 1 81 ? 36.510 43.242 40.331 1.00 33.54 538 THR A O 1
ATOM 1276 N N . VAL A 1 82 ? 34.412 43.532 39.568 1.00 33.79 539 VAL A N 1
ATOM 1277 C CA . VAL A 1 82 ? 34.808 43.308 38.181 1.00 32.12 539 VAL A CA 1
ATOM 1278 C C . VAL A 1 82 ? 35.875 44.310 37.763 1.00 32.63 539 VAL A C 1
ATOM 1279 O O . VAL A 1 82 ? 36.875 43.948 37.131 1.00 34.10 539 VAL A O 1
ATOM 1292 N N . GLU A 1 83 ? 35.683 45.586 38.106 1.00 35.94 540 GLU A N 1
ATOM 1293 C CA . GLU A 1 83 ? 36.663 46.603 37.740 1.00 38.20 540 GLU A CA 1
ATOM 1294 C C . GLU A 1 83 ? 38.012 46.319 38.385 1.00 38.36 540 GLU A C 1
ATOM 1295 O O . GLU A 1 83 ? 39.063 46.543 37.773 1.00 39.19 540 GLU A O 1
ATOM 1307 N N . SER A 1 84 ? 38.001 45.826 39.625 1.00 36.60 541 SER A N 1
ATOM 1308 C CA . SER A 1 84 ? 39.244 45.448 40.286 1.00 36.68 541 SER A CA 1
ATOM 1309 C C . SER A 1 84 ? 39.901 44.265 39.584 1.00 37.41 541 SER A C 1
ATOM 1310 O O . SER A 1 84 ? 41.122 44.253 39.391 1.00 39.53 541 SER A O 1
ATOM 1318 N N . ILE A 1 85 ? 39.109 43.265 39.190 1.00 34.77 542 ILE A N 1
ATOM 1319 C CA . ILE A 1 85 ? 39.664 42.117 38.477 1.00 32.80 542 ILE A CA 1
ATOM 1320 C C . ILE A 1 85 ? 40.268 42.559 37.151 1.00 35.38 542 ILE A C 1
ATOM 1321 O O . ILE A 1 85 ? 41.363 42.122 36.774 1.00 37.19 542 ILE A O 1
ATOM 1337 N N . MET A 1 86 ? 39.566 43.430 36.422 1.00 36.33 543 MET A N 1
ATOM 1338 C CA . MET A 1 86 ? 40.095 43.945 35.163 1.00 38.38 543 MET A CA 1
ATOM 1339 C C . MET A 1 86 ? 41.463 44.582 35.369 1.00 41.70 543 MET A C 1
ATOM 1340 O O . MET A 1 86 ? 42.403 44.324 34.609 1.00 42.77 543 MET A O 1
ATOM 1354 N N . ARG A 1 87 ? 41.595 45.417 36.402 1.00 44.86 544 ARG A N 1
ATOM 1355 C CA . ARG A 1 87 ? 42.878 46.052 36.673 1.00 47.49 544 ARG A CA 1
ATOM 1356 C C . ARG A 1 87 ? 43.969 45.027 36.937 1.00 48.80 544 ARG A C 1
ATOM 1357 O O . ARG A 1 87 ? 45.140 45.271 36.619 1.00 50.43 544 ARG A O 1
ATOM 1378 N N A ASP A 1 88 ? 43.615 43.878 37.509 0.39 48.74 545 ASP A N 1
ATOM 1379 N N B ASP A 1 88 ? 43.620 43.878 37.511 0.61 50.07 545 ASP A N 1
ATOM 1380 C CA A ASP A 1 88 ? 44.606 42.872 37.856 0.39 49.77 545 ASP A CA 1
ATOM 1381 C CA B ASP A 1 88 ? 44.627 42.882 37.844 0.61 52.93 545 ASP A CA 1
ATOM 1382 C C A ASP A 1 88 ? 44.907 41.928 36.700 0.39 48.39 545 ASP A C 1
ATOM 1383 C C B ASP A 1 88 ? 44.916 41.937 36.685 0.61 50.07 545 ASP A C 1
ATOM 1384 O O A ASP A 1 88 ? 46.056 41.504 36.532 0.39 49.31 545 ASP A O 1
ATOM 1385 O O B ASP A 1 88 ? 46.066 41.524 36.498 0.61 51.17 545 ASP A O 1
ATOM 1402 N N . LYS A 1 89 ? 43.898 41.597 35.891 1.00 46.03 546 LYS A N 1
ATOM 1403 C CA . LYS A 1 89 ? 44.017 40.524 34.913 1.00 41.38 546 LYS A CA 1
ATOM 1404 C C . LYS A 1 89 ? 43.756 40.900 33.460 1.00 41.69 546 LYS A C 1
ATOM 1405 O O . LYS A 1 89 ? 44.094 40.104 32.575 1.00 40.34 546 LYS A O 1
ATOM 1424 N N . MET A 1 90 ? 43.182 42.067 33.173 1.00 44.20 547 MET A N 1
ATOM 1425 C CA . MET A 1 90 ? 43.081 42.458 31.773 1.00 45.69 547 MET A CA 1
ATOM 1426 C C . MET A 1 90 ? 44.440 42.946 31.268 1.00 50.59 547 MET A C 1
ATOM 1427 O O . MET A 1 90 ? 45.262 43.434 32.050 1.00 53.37 547 MET A O 1
ATOM 1441 N N . PRO A 1 91 ? 44.701 42.830 29.954 1.00 52.87 548 PRO A N 1
ATOM 1442 C CA . PRO A 1 91 ? 45.954 43.345 29.392 1.00 57.01 548 PRO A CA 1
ATOM 1443 C C . PRO A 1 91 ? 45.930 44.865 29.323 1.00 63.16 548 PRO A C 1
ATOM 1444 O O . PRO A 1 91 ? 44.867 45.466 29.161 1.00 60.81 548 PRO A O 1
#

Radius of gyration: 12.77 Å; Cα contacts (8 Å, |Δi|>4): 114; chains: 1; bounding box: 29×29×31 Å

Sequence (88 aa):
DLPSIAISLCGGLSDHRREITKDAFLEEQAVSYQQFADNPAIIDDPNLVVKVGNKYYNWTTAAPLLLLAMQQAFQKPLPKATVESIMRDDKMP